Protein AF-A0A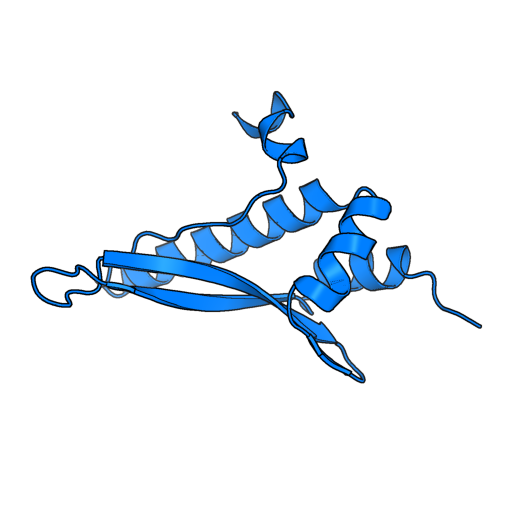535DJ73-F1 (afdb_monomer)

Structure (mmCIF, N/CA/C/O backbone):
data_AF-A0A535DJ73-F1
#
_entry.id   AF-A0A535DJ73-F1
#
loop_
_atom_site.group_PDB
_atom_site.id
_atom_site.type_symbol
_atom_site.label_atom_id
_atom_site.label_alt_id
_atom_site.label_comp_id
_atom_site.label_asym_id
_atom_site.label_entity_id
_atom_site.label_seq_id
_atom_site.pdbx_PDB_ins_code
_atom_site.Cartn_x
_atom_site.Cartn_y
_atom_site.Cartn_z
_atom_site.occupancy
_atom_site.B_iso_or_equiv
_atom_site.auth_seq_id
_atom_site.auth_comp_id
_atom_site.auth_asym_id
_atom_site.auth_atom_id
_atom_site.pdbx_PDB_model_num
ATOM 1 N N . MET A 1 1 ? -24.603 5.935 19.601 1.00 37.97 1 MET A N 1
ATOM 2 C CA . MET A 1 1 ? -23.534 4.985 19.969 1.00 37.97 1 MET A CA 1
ATOM 3 C C . MET A 1 1 ? -22.465 5.109 18.900 1.00 37.97 1 MET A C 1
ATOM 5 O O . MET A 1 1 ? -22.634 4.568 17.818 1.00 37.97 1 MET A O 1
ATOM 9 N N . THR A 1 2 ? -21.465 5.958 19.115 1.00 45.81 2 THR A N 1
ATOM 10 C CA . THR A 1 2 ? -20.381 6.156 18.146 1.00 45.81 2 THR A CA 1
ATOM 11 C C . THR A 1 2 ? -19.441 4.968 18.311 1.00 45.81 2 THR A C 1
ATOM 13 O O . THR A 1 2 ? -18.844 4.828 19.376 1.00 45.81 2 THR A O 1
ATOM 16 N N . LEU A 1 3 ? -19.384 4.065 17.329 1.00 57.22 3 LEU A N 1
ATOM 17 C CA . LEU A 1 3 ? -18.353 3.030 17.304 1.00 57.22 3 LEU A CA 1
ATOM 18 C C . LEU A 1 3 ? -16.986 3.718 17.377 1.00 57.22 3 LEU A C 1
ATOM 20 O O . LEU A 1 3 ? -16.766 4.750 16.739 1.00 57.22 3 LEU A O 1
ATOM 24 N N . ASP A 1 4 ? -16.100 3.188 18.218 1.00 78.94 4 ASP A N 1
ATOM 25 C CA . ASP A 1 4 ? -14.740 3.698 18.337 1.00 78.94 4 ASP A CA 1
ATOM 26 C C . ASP A 1 4 ? -14.063 3.579 16.967 1.00 78.94 4 ASP A C 1
ATOM 28 O O . ASP A 1 4 ? -13.943 2.486 16.410 1.00 78.94 4 ASP A O 1
ATOM 32 N N . VAL A 1 5 ? -13.617 4.710 16.419 1.00 73.81 5 VAL A N 1
ATOM 33 C CA . VAL A 1 5 ? -12.909 4.784 15.135 1.00 73.81 5 VAL A CA 1
ATOM 34 C C . VAL A 1 5 ? -11.707 3.836 15.121 1.00 73.81 5 VAL A C 1
ATOM 36 O O . VAL A 1 5 ? -11.388 3.263 14.082 1.00 73.81 5 VAL A O 1
ATOM 39 N N . ARG A 1 6 ? -11.068 3.601 16.274 1.00 76.88 6 ARG A N 1
ATOM 40 C CA . ARG A 1 6 ? -10.005 2.599 16.403 1.00 76.88 6 ARG A CA 1
ATOM 41 C C . ARG A 1 6 ? -10.508 1.185 16.117 1.00 76.88 6 ARG A C 1
ATOM 43 O O . ARG A 1 6 ? -9.834 0.450 15.400 1.00 76.88 6 ARG A O 1
ATOM 50 N N . PHE A 1 7 ? -11.668 0.816 16.655 1.00 79.19 7 PHE A N 1
ATOM 51 C CA . PHE A 1 7 ? -12.261 -0.501 16.437 1.00 79.19 7 PHE A CA 1
ATOM 52 C C . PHE A 1 7 ? -12.631 -0.696 14.964 1.00 79.19 7 PHE A C 1
ATOM 54 O O . PHE A 1 7 ? -12.251 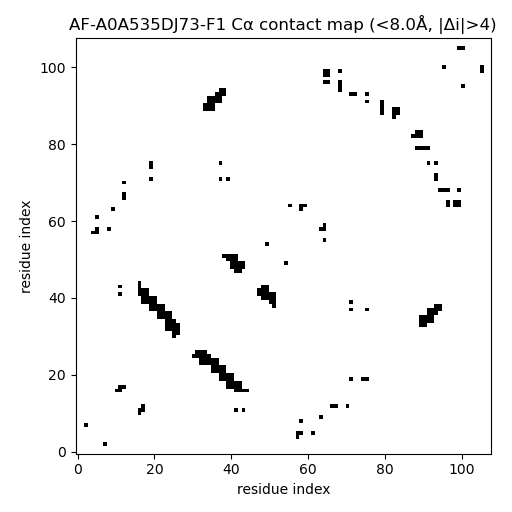-1.707 14.381 1.00 79.19 7 PHE A O 1
ATOM 61 N N . GLU A 1 8 ? -13.280 0.286 14.329 1.00 80.12 8 GLU A N 1
ATOM 62 C CA . GLU A 1 8 ? -13.614 0.207 12.896 1.00 80.12 8 GLU A CA 1
ATOM 63 C C . GLU A 1 8 ? -12.368 0.040 12.015 1.00 80.12 8 GLU A C 1
ATOM 65 O O . GLU A 1 8 ? -12.378 -0.737 11.063 1.00 80.12 8 GLU A O 1
ATOM 70 N N . LEU A 1 9 ? -11.271 0.728 12.344 1.00 80.31 9 LEU A N 1
ATOM 71 C CA . LEU A 1 9 ? -10.021 0.639 11.587 1.00 80.31 9 LEU A CA 1
ATOM 72 C C . LEU A 1 9 ? -9.286 -0.686 11.808 1.00 80.31 9 LEU A C 1
ATOM 74 O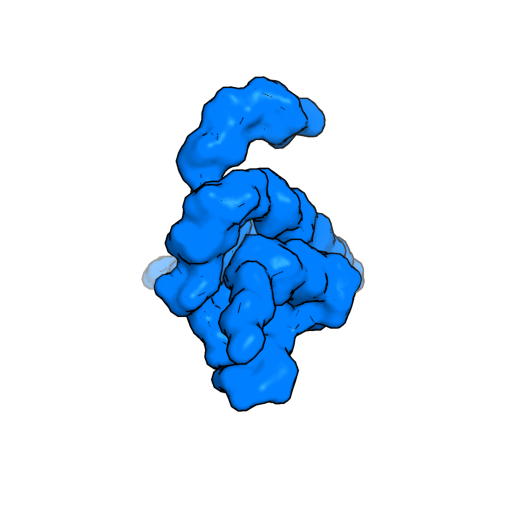 O . LEU A 1 9 ? -8.716 -1.227 10.861 1.00 80.31 9 LEU A O 1
ATOM 78 N N . GLN A 1 10 ? -9.321 -1.242 13.022 1.00 82.12 10 GLN A N 1
ATOM 79 C CA . GLN A 1 10 ? -8.812 -2.593 13.269 1.00 82.12 10 GLN A CA 1
ATOM 80 C C . GLN A 1 10 ? -9.626 -3.636 12.500 1.00 82.12 10 GLN A C 1
ATOM 82 O O . GLN A 1 10 ? -9.036 -4.494 11.844 1.00 82.12 10 GLN A O 1
ATOM 87 N N . GLN A 1 11 ? -10.958 -3.525 12.509 1.00 83.56 11 GLN A N 1
ATOM 88 C CA . GLN A 1 11 ? -11.817 -4.392 11.703 1.00 83.56 11 GLN A CA 1
ATOM 89 C C . GLN A 1 11 ? -11.511 -4.245 10.216 1.00 83.56 11 GLN A C 1
ATOM 91 O O . GLN A 1 11 ? -11.369 -5.245 9.528 1.00 83.56 11 GLN A O 1
ATOM 96 N N . ALA A 1 12 ? -11.292 -3.030 9.712 1.00 80.50 12 ALA A N 1
ATOM 97 C CA . ALA A 1 12 ? -10.972 -2.834 8.302 1.00 80.50 12 ALA A CA 1
ATOM 98 C C . ALA A 1 12 ? -9.696 -3.576 7.856 1.00 80.50 12 ALA A C 1
ATOM 100 O O . ALA A 1 12 ? -9.652 -4.107 6.741 1.00 80.50 12 ALA A O 1
ATOM 101 N N . ILE A 1 13 ? -8.681 -3.634 8.727 1.00 79.81 13 ILE A N 1
ATOM 102 C CA . ILE A 1 13 ? -7.423 -4.361 8.489 1.00 79.81 13 ILE A CA 1
ATOM 103 C C . ILE A 1 13 ? -7.640 -5.885 8.528 1.00 79.81 13 ILE A C 1
ATOM 105 O O . ILE A 1 13 ? -7.023 -6.602 7.740 1.00 79.81 13 ILE A O 1
ATOM 109 N N . VAL A 1 14 ? -8.500 -6.385 9.422 1.00 78.19 14 VAL A N 1
ATOM 110 C CA . VAL A 1 14 ? -8.730 -7.829 9.636 1.00 78.19 14 VAL A CA 1
ATOM 111 C C . VAL A 1 14 ? -9.773 -8.413 8.671 1.00 78.19 14 VAL A C 1
ATOM 113 O O . VAL A 1 14 ? -9.616 -9.533 8.195 1.00 78.19 14 VAL A O 1
ATOM 116 N N . GLU A 1 15 ? -10.816 -7.659 8.332 1.00 80.06 15 GLU A N 1
ATOM 117 C CA . GLU A 1 15 ? -11.980 -8.104 7.553 1.00 80.06 15 GLU A CA 1
ATOM 118 C C . GLU A 1 15 ? -11.856 -7.838 6.037 1.00 80.06 15 GLU A C 1
ATOM 120 O O . GLU A 1 15 ? -12.857 -7.757 5.328 1.00 80.06 15 GLU A O 1
ATOM 125 N N . ASN A 1 16 ? -10.639 -7.681 5.499 1.00 80.00 16 ASN A N 1
ATOM 126 C CA . ASN A 1 16 ? -10.390 -7.447 4.061 1.00 80.00 16 ASN A CA 1
ATOM 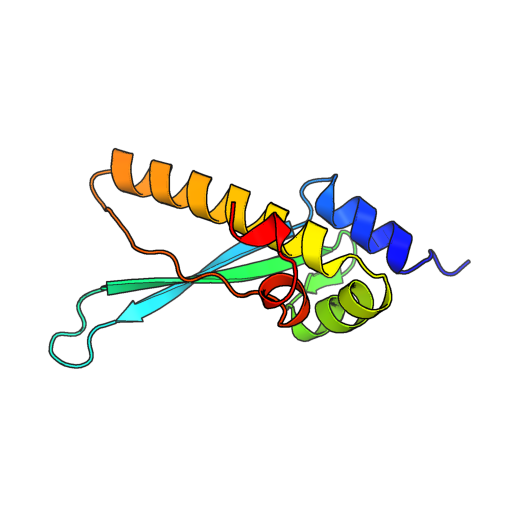127 C C . ASN A 1 16 ? -11.107 -6.214 3.461 1.00 80.00 16 ASN A C 1
ATOM 129 O O . ASN A 1 16 ? -11.355 -6.132 2.247 1.00 80.00 16 ASN A O 1
ATOM 133 N N . GLN A 1 17 ? -11.421 -5.216 4.290 1.00 93.44 17 GLN A N 1
ATOM 134 C CA . GLN A 1 17 ? -12.061 -3.982 3.827 1.00 93.44 17 GLN A CA 1
ATOM 135 C C . GLN A 1 17 ? -11.055 -3.024 3.176 1.00 93.44 17 GLN A C 1
ATOM 137 O O . GLN A 1 17 ? -11.448 -2.077 2.496 1.00 93.44 17 GLN A O 1
ATOM 142 N N . LEU A 1 18 ? -9.757 -3.260 3.341 1.00 94.94 18 LEU A N 1
ATOM 143 C CA . LEU A 1 18 ? -8.715 -2.531 2.631 1.00 94.94 18 LEU A CA 1
ATOM 144 C C . LEU A 1 18 ? -8.438 -3.146 1.250 1.00 94.94 18 LEU A C 1
ATOM 146 O O . LEU A 1 18 ? -8.608 -4.341 1.015 1.00 94.94 18 LEU A O 1
ATOM 150 N N . VAL A 1 19 ? -8.025 -2.302 0.308 1.00 96.31 19 VAL A N 1
ATOM 151 C CA . VAL A 1 19 ? -7.620 -2.684 -1.053 1.00 96.31 19 VAL A CA 1
ATOM 152 C C . VAL A 1 19 ? -6.547 -1.738 -1.565 1.00 96.31 19 VAL A C 1
ATOM 154 O O . VAL A 1 19 ? -6.541 -0.556 -1.225 1.00 96.31 19 VAL A O 1
ATOM 157 N N . LEU A 1 20 ? -5.647 -2.252 -2.402 1.00 97.31 20 LEU A N 1
ATOM 158 C CA . LEU A 1 20 ? -4.679 -1.445 -3.132 1.00 97.31 20 LEU A CA 1
ATOM 159 C C . LEU A 1 20 ? -5.213 -1.097 -4.520 1.00 97.31 20 LEU A C 1
ATOM 161 O O . LEU A 1 20 ? -5.576 -1.971 -5.304 1.00 97.31 20 LEU A O 1
ATOM 165 N N . HIS A 1 21 ? -5.247 0.196 -4.821 1.00 98.00 21 HIS A N 1
ATOM 166 C CA . HIS A 1 21 ? -5.274 0.683 -6.196 1.00 98.00 21 HIS A CA 1
ATOM 167 C C . HIS A 1 21 ? -3.838 0.965 -6.639 1.00 98.00 21 HIS A C 1
ATOM 169 O O . HIS A 1 21 ? -2.987 1.276 -5.808 1.00 98.00 21 HIS A O 1
ATOM 175 N N . TYR A 1 22 ? -3.579 0.889 -7.943 1.00 97.88 22 TYR A N 1
ATOM 176 C CA . TYR A 1 22 ? -2.240 1.068 -8.499 1.00 97.88 22 TYR A CA 1
ATOM 177 C C . TYR A 1 22 ? -2.216 2.232 -9.477 1.00 97.88 22 TYR A C 1
ATOM 179 O O . TYR A 1 22 ? -2.958 2.233 -10.460 1.00 97.8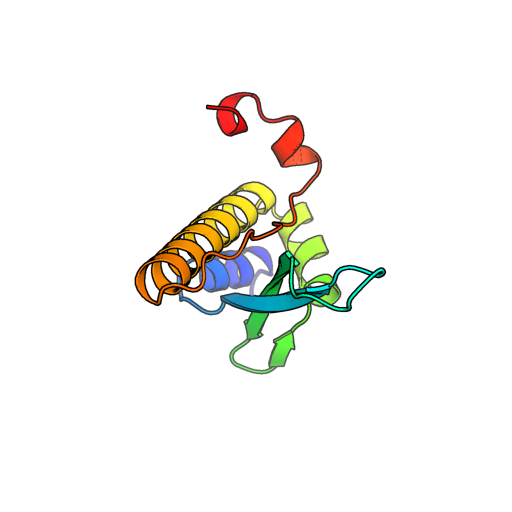8 22 TYR A O 1
ATOM 187 N N . GLN A 1 23 ? -1.368 3.220 -9.204 1.00 98.00 23 GLN A N 1
ATOM 188 C CA . GLN A 1 23 ? -1.150 4.343 -10.106 1.00 98.00 23 GLN A CA 1
ATOM 189 C C . GLN A 1 23 ? 0.109 4.098 -10.950 1.00 98.00 23 GLN A C 1
ATOM 191 O O . GLN A 1 23 ? 1.180 3.899 -10.377 1.00 98.00 23 GLN A O 1
ATOM 196 N N . PRO A 1 24 ? 0.015 4.103 -12.293 1.00 97.25 24 PRO A N 1
ATOM 197 C CA . PRO A 1 24 ? 1.174 3.958 -13.166 1.00 97.25 24 PRO A CA 1
ATOM 198 C C . PRO A 1 24 ? 2.222 5.051 -12.952 1.00 97.25 24 PRO A C 1
ATOM 200 O O . PRO A 1 24 ? 1.904 6.239 -12.970 1.00 97.25 24 PRO A O 1
ATOM 203 N N . ILE A 1 25 ? 3.481 4.639 -12.839 1.00 97.62 25 ILE A N 1
ATOM 204 C CA . ILE A 1 25 ? 4.650 5.509 -12.935 1.00 97.62 25 ILE A CA 1
ATOM 205 C C . ILE A 1 25 ? 5.270 5.236 -14.304 1.00 97.62 25 ILE A C 1
ATOM 207 O O . ILE A 1 25 ? 5.641 4.099 -14.608 1.00 97.62 25 ILE A O 1
ATOM 211 N N . VAL A 1 26 ? 5.360 6.268 -15.144 1.00 97.12 26 VAL A N 1
ATOM 212 C CA . VAL A 1 26 ? 5.848 6.155 -16.526 1.00 97.12 26 VAL A CA 1
ATOM 213 C C . VAL A 1 26 ? 7.125 6.961 -16.736 1.00 97.12 26 VAL A C 1
ATOM 215 O O . VAL A 1 26 ? 7.303 8.038 -16.168 1.00 97.12 26 VAL A O 1
ATOM 218 N N . SER A 1 27 ? 8.015 6.441 -17.575 1.00 96.94 27 SER A N 1
ATOM 219 C CA . SER A 1 27 ? 9.210 7.143 -18.037 1.00 96.94 27 SER A CA 1
ATOM 220 C C . SER A 1 27 ? 8.813 8.376 -18.853 1.00 96.94 27 SER A C 1
ATOM 222 O O . SER A 1 27 ? 8.016 8.296 -19.786 1.00 96.94 27 SER A O 1
ATOM 224 N N . THR A 1 28 ? 9.391 9.535 -18.540 1.00 96.81 28 THR A N 1
ATOM 225 C CA . THR A 1 28 ? 9.133 10.777 -19.290 1.00 96.81 28 THR A CA 1
ATOM 226 C C . THR A 1 28 ? 9.772 10.774 -20.679 1.00 96.81 28 THR A C 1
ATOM 228 O O . THR A 1 28 ? 9.368 11.560 -21.532 1.00 96.81 28 THR A O 1
ATOM 231 N N . ARG A 1 29 ? 10.748 9.887 -20.922 1.00 97.19 29 ARG A N 1
ATOM 232 C CA . ARG A 1 29 ? 11.481 9.788 -22.191 1.00 97.19 29 ARG A CA 1
ATOM 233 C C . ARG A 1 29 ? 10.651 9.121 -23.286 1.00 97.19 29 ARG A C 1
ATOM 235 O O . ARG A 1 29 ? 10.606 9.616 -24.403 1.00 97.19 29 ARG A O 1
ATOM 242 N N . ASP A 1 30 ? 10.035 7.991 -22.963 1.00 96.44 30 ASP A N 1
ATOM 243 C CA . ASP A 1 30 ? 9.409 7.075 -23.926 1.00 96.44 30 ASP A CA 1
ATOM 244 C C . ASP A 1 30 ? 8.008 6.608 -23.499 1.00 96.44 30 ASP A C 1
ATOM 246 O O . ASP A 1 30 ? 7.385 5.814 -24.198 1.00 96.44 30 ASP A O 1
ATOM 250 N N . ARG A 1 31 ? 7.485 7.119 -22.373 1.00 95.81 31 ARG A N 1
ATOM 251 C CA . ARG A 1 31 ? 6.190 6.742 -21.777 1.00 95.81 31 ARG A CA 1
ATOM 252 C C . ARG A 1 31 ? 6.081 5.265 -21.399 1.00 95.81 31 ARG A C 1
ATOM 254 O O . ARG A 1 31 ? 4.976 4.792 -21.132 1.00 95.81 31 ARG A O 1
ATOM 261 N N . ALA A 1 32 ? 7.201 4.546 -21.326 1.00 94.88 32 ALA A N 1
ATOM 262 C CA . ALA A 1 32 ? 7.207 3.170 -20.858 1.00 94.88 32 ALA A CA 1
ATOM 263 C C . ALA A 1 32 ? 6.748 3.101 -19.393 1.00 94.88 32 ALA A C 1
ATOM 265 O O . ALA A 1 32 ? 7.128 3.941 -18.573 1.00 94.88 32 ALA A O 1
ATOM 266 N N . LEU A 1 33 ? 5.939 2.094 -19.057 1.00 95.38 33 LEU A N 1
ATOM 267 C CA . LEU A 1 33 ? 5.567 1.794 -17.675 1.00 95.38 33 LEU A CA 1
ATOM 268 C C . LEU A 1 33 ? 6.807 1.300 -16.922 1.00 95.38 33 LEU A C 1
ATOM 270 O O . LEU A 1 33 ? 7.371 0.272 -17.289 1.00 95.38 33 LEU A O 1
ATOM 274 N N . VAL A 1 34 ? 7.225 2.022 -15.881 1.00 95.31 34 VAL A N 1
ATOM 275 C CA . VAL A 1 34 ? 8.429 1.679 -15.102 1.00 95.31 34 VAL A CA 1
ATOM 276 C C . VAL A 1 34 ? 8.096 1.037 -13.760 1.00 95.31 34 VAL A C 1
ATOM 278 O O . VAL A 1 34 ? 8.826 0.171 -13.285 1.00 95.31 34 VAL A O 1
ATOM 281 N N . ALA A 1 35 ? 6.997 1.460 -13.141 1.00 97.06 35 ALA A N 1
ATOM 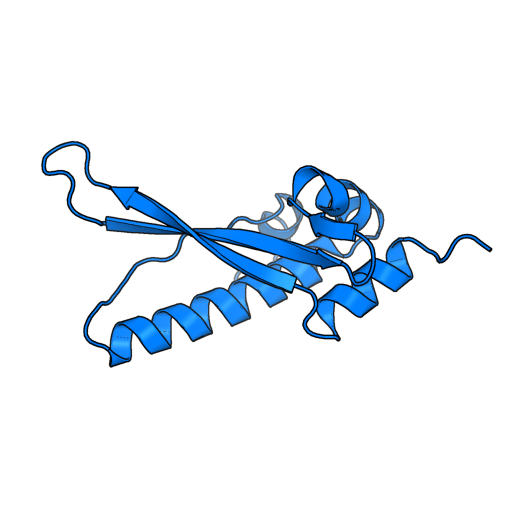282 C CA . ALA A 1 35 ? 6.564 0.999 -11.831 1.00 97.06 35 ALA A CA 1
ATOM 283 C C . ALA A 1 35 ? 5.087 1.345 -11.617 1.00 97.06 35 ALA A C 1
ATOM 285 O O . ALA A 1 35 ? 4.453 2.000 -12.447 1.00 97.06 35 ALA A O 1
ATOM 286 N N . VAL A 1 36 ? 4.552 0.944 -10.472 1.00 98.19 36 VAL A N 1
ATOM 287 C CA . VAL A 1 36 ? 3.266 1.422 -9.968 1.00 98.19 36 VAL A CA 1
ATOM 288 C C . VAL A 1 36 ? 3.400 1.885 -8.525 1.00 98.19 36 VAL A C 1
ATOM 290 O O . VAL A 1 36 ? 4.169 1.317 -7.755 1.00 98.19 36 VAL A O 1
ATOM 293 N N . GLU A 1 37 ? 2.628 2.891 -8.140 1.00 98.19 37 GLU A N 1
ATOM 294 C CA . GLU A 1 37 ? 2.439 3.258 -6.740 1.00 98.19 37 GLU A CA 1
ATOM 295 C C . GLU A 1 37 ? 1.219 2.531 -6.170 1.00 98.19 37 GLU A C 1
ATOM 297 O O . GLU A 1 37 ? 0.121 2.615 -6.725 1.00 98.19 37 GLU A O 1
ATOM 302 N N . ALA A 1 38 ? 1.412 1.820 -5.058 1.00 98.00 38 ALA A N 1
ATOM 303 C CA . ALA A 1 38 ? 0.347 1.199 -4.289 1.00 98.00 38 ALA A CA 1
ATOM 304 C C . ALA A 1 38 ? -0.337 2.239 -3.393 1.00 98.00 38 ALA A C 1
ATOM 306 O O . ALA A 1 38 ? 0.252 2.800 -2.464 1.00 98.00 38 ALA A O 1
ATOM 307 N N . LEU A 1 39 ? -1.619 2.463 -3.659 1.00 97.50 39 LEU A N 1
ATOM 308 C CA . LEU A 1 39 ? -2.447 3.450 -2.990 1.00 97.50 39 LEU A CA 1
ATOM 309 C C . LEU A 1 39 ? -3.588 2.742 -2.264 1.00 97.50 39 LEU A C 1
ATOM 311 O O . LEU A 1 39 ? -4.547 2.275 -2.883 1.00 97.50 39 LEU A O 1
ATOM 315 N N . VAL A 1 40 ? -3.498 2.691 -0.935 1.00 96.38 40 VAL A N 1
ATOM 316 C CA . VAL A 1 40 ? -4.524 2.058 -0.102 1.00 96.38 40 VAL A CA 1
ATOM 317 C C . VAL A 1 40 ? -5.867 2.782 -0.219 1.00 96.38 40 VAL A C 1
ATOM 319 O O . VAL A 1 40 ? -5.946 4.009 -0.328 1.00 96.38 40 VAL A O 1
ATOM 322 N N . ARG A 1 41 ? -6.942 2.005 -0.217 1.00 96.88 41 ARG A N 1
ATOM 323 C CA . ARG A 1 41 ? -8.333 2.441 -0.198 1.00 96.88 41 ARG A CA 1
ATOM 324 C C . ARG A 1 41 ? -9.086 1.614 0.828 1.00 96.88 41 ARG A C 1
ATOM 326 O O . ARG A 1 41 ? -8.827 0.421 0.967 1.00 96.88 41 ARG A O 1
ATOM 333 N N . TRP A 1 42 ? -10.042 2.236 1.502 1.00 95.31 42 TRP A N 1
ATOM 334 C CA . TRP A 1 42 ? -10.941 1.531 2.409 1.00 95.31 42 TRP A CA 1
ATOM 335 C C . TRP A 1 42 ? -12.303 1.365 1.743 1.00 95.31 42 TRP A C 1
ATOM 337 O O . TRP A 1 42 ? -13.003 2.345 1.515 1.00 95.31 42 TRP A O 1
ATOM 347 N N . ARG A 1 43 ? -12.685 0.127 1.422 1.00 94.94 43 ARG A N 1
ATOM 348 C CA . ARG A 1 43 ? -14.054 -0.258 1.053 1.00 94.94 43 ARG A CA 1
ATOM 349 C C . ARG A 1 43 ? -14.918 -0.284 2.309 1.00 94.94 43 ARG A C 1
ATOM 351 O O . ARG A 1 43 ? -15.187 -1.339 2.872 1.00 94.94 43 ARG A O 1
ATOM 358 N N . HIS A 1 44 ? -15.320 0.895 2.762 1.00 92.88 44 HIS A N 1
ATOM 359 C CA . HIS A 1 44 ? -16.169 1.038 3.930 1.00 92.88 44 HIS A CA 1
ATOM 360 C C . HIS A 1 44 ? -17.574 0.486 3.639 1.00 92.88 44 HIS A C 1
ATOM 362 O O . HIS A 1 44 ? -18.163 0.874 2.623 1.00 92.88 44 HIS A O 1
ATOM 368 N N . PRO A 1 45 ? -18.167 -0.322 4.537 1.00 88.69 45 PRO A N 1
ATOM 369 C CA . PRO A 1 45 ? -19.437 -1.010 4.281 1.00 88.69 45 PRO A CA 1
ATOM 370 C C . PRO A 1 45 ? -20.589 -0.060 3.929 1.00 88.69 45 PRO A C 1
ATOM 372 O O . PRO A 1 45 ? -21.418 -0.375 3.085 1.00 88.69 45 PRO A O 1
ATOM 375 N N . THR A 1 46 ? -20.624 1.127 4.541 1.00 90.69 46 THR A N 1
ATOM 376 C CA . THR A 1 46 ? -21.700 2.115 4.333 1.00 90.69 46 THR A CA 1
ATOM 377 C C . THR A 1 46 ? -21.288 3.375 3.572 1.00 90.69 46 THR A C 1
ATOM 379 O O . THR A 1 46 ? -22.154 4.122 3.130 1.00 90.69 46 THR A O 1
ATOM 382 N N . ARG A 1 47 ? -19.982 3.644 3.421 1.00 91.19 47 ARG A N 1
ATOM 383 C CA . ARG A 1 47 ? -19.470 4.897 2.826 1.00 91.19 47 ARG A CA 1
ATOM 384 C C . ARG A 1 47 ? -18.807 4.680 1.463 1.00 91.19 47 ARG A C 1
ATOM 386 O O . ARG A 1 47 ? -18.391 5.643 0.828 1.00 91.19 47 ARG A O 1
ATOM 393 N N . GLY A 1 48 ? -18.717 3.430 1.010 1.00 93.25 48 GLY A N 1
ATOM 394 C CA . GLY A 1 48 ? -18.043 3.079 -0.232 1.00 93.25 48 GLY A CA 1
ATOM 395 C C . GLY A 1 48 ? -16.524 3.203 -0.120 1.00 93.25 48 GLY A C 1
ATOM 396 O O . GLY A 1 48 ? -15.942 2.992 0.941 1.00 93.25 48 GLY A O 1
ATOM 397 N N . ILE A 1 49 ? -15.872 3.505 -1.242 1.00 95.56 49 ILE A N 1
ATOM 398 C CA . ILE A 1 49 ? -14.410 3.569 -1.332 1.00 95.56 49 ILE A CA 1
ATOM 399 C C . ILE A 1 49 ? -13.910 4.910 -0.790 1.00 95.56 49 ILE A C 1
ATOM 401 O O . ILE A 1 49 ? -14.117 5.952 -1.410 1.00 95.56 49 ILE A O 1
ATOM 405 N N . LEU A 1 50 ? -13.190 4.873 0.329 1.00 95.69 50 LEU A N 1
ATOM 406 C CA . LEU A 1 50 ? -12.591 6.047 0.956 1.00 95.69 50 LEU A CA 1
ATOM 407 C C . LEU A 1 50 ? -11.105 6.179 0.586 1.00 95.69 50 LEU A C 1
ATOM 409 O O . LEU A 1 50 ? -10.364 5.185 0.617 1.00 95.69 50 LEU A O 1
ATOM 413 N N . PRO A 1 51 ? -10.639 7.397 0.248 1.00 95.62 51 PRO A N 1
ATOM 414 C CA . PRO A 1 51 ? -9.227 7.680 0.042 1.00 95.62 51 PRO A CA 1
ATOM 415 C C . PRO A 1 51 ? -8.469 7.748 1.380 1.00 95.62 51 PRO A C 1
ATOM 417 O O . PRO A 1 51 ? -9.074 8.013 2.422 1.00 95.62 51 PRO A O 1
ATOM 420 N N . PRO A 1 52 ? -7.134 7.581 1.361 1.00 94.00 52 PRO A N 1
ATOM 421 C CA . PRO A 1 52 ? -6.307 7.565 2.569 1.00 94.00 52 PRO A CA 1
ATOM 422 C C . PRO A 1 52 ? -6.450 8.836 3.410 1.00 94.00 52 PRO A C 1
ATOM 424 O O . PRO A 1 52 ? -6.482 8.751 4.634 1.00 94.00 52 PRO A O 1
ATOM 427 N N . SER A 1 53 ? -6.644 10.002 2.787 1.00 94.06 53 SER A N 1
ATOM 428 C CA . SER A 1 53 ? -6.840 11.276 3.494 1.00 94.06 53 SER A CA 1
ATOM 429 C C . SER A 1 53 ? -8.023 11.280 4.471 1.00 94.06 53 SER A C 1
ATOM 431 O O . SER A 1 53 ? -8.028 12.073 5.407 1.00 94.06 53 SER A O 1
ATOM 433 N N . GLN A 1 54 ? -9.010 10.396 4.291 1.00 94.19 54 GLN A N 1
ATOM 434 C CA . GLN A 1 54 ? -10.184 10.323 5.162 1.00 94.19 54 GLN A CA 1
ATOM 435 C C . GLN A 1 54 ? -10.017 9.391 6.366 1.00 94.19 54 GLN A C 1
ATOM 437 O O . GLN A 1 54 ? -10.816 9.479 7.297 1.00 94.19 54 GLN A O 1
ATOM 442 N N . PHE A 1 55 ? -9.021 8.499 6.374 1.00 92.19 55 PHE A N 1
ATOM 443 C CA . PHE A 1 55 ? -8.885 7.499 7.441 1.00 92.19 55 PHE A CA 1
ATOM 444 C C . PHE A 1 55 ? -7.473 7.359 8.013 1.00 92.19 55 PHE A C 1
ATOM 446 O O . PHE A 1 55 ? -7.342 7.047 9.195 1.00 92.19 55 PHE A O 1
ATOM 453 N N . VAL A 1 56 ? -6.422 7.651 7.242 1.00 91.06 56 VAL A N 1
ATOM 454 C CA . VAL A 1 56 ? -5.029 7.548 7.707 1.00 91.06 56 VAL A CA 1
ATOM 455 C C . VAL A 1 56 ? -4.759 8.437 8.931 1.00 91.06 56 VAL A C 1
ATOM 457 O O . VAL A 1 56 ? -4.256 7.898 9.912 1.00 91.06 56 VAL A O 1
ATOM 460 N N . PRO A 1 57 ? -5.192 9.717 8.999 1.00 90.69 57 PRO A N 1
ATOM 461 C CA . PRO A 1 57 ? -4.952 10.536 10.195 1.00 90.69 57 PRO A CA 1
ATOM 462 C C . PRO A 1 57 ? -5.639 10.014 11.467 1.00 90.69 57 PRO A C 1
ATOM 464 O O . PRO A 1 57 ? -5.221 10.309 12.587 1.00 90.69 57 PRO A O 1
ATOM 467 N N . ALA A 1 58 ? -6.749 9.286 11.330 1.00 90.00 58 ALA A N 1
ATOM 468 C CA . ALA A 1 58 ? -7.404 8.643 12.467 1.00 90.00 58 ALA A CA 1
ATOM 469 C C . ALA A 1 58 ? -6.677 7.355 12.877 1.00 90.00 58 ALA A C 1
ATOM 471 O O . ALA A 1 58 ? -6.511 7.096 14.065 1.00 90.00 58 ALA A O 1
ATOM 472 N N . LEU A 1 59 ? -6.197 6.597 11.893 1.00 89.44 59 LEU A N 1
ATOM 473 C CA . LEU A 1 59 ? -5.422 5.373 12.067 1.00 89.44 59 LEU A CA 1
ATOM 474 C C . LEU A 1 59 ? -4.068 5.637 12.743 1.00 89.44 59 LEU A C 1
ATOM 476 O O . LEU A 1 59 ? -3.687 4.906 13.656 1.00 89.44 59 LEU A O 1
ATOM 480 N N . GLU A 1 60 ? -3.382 6.711 12.357 1.00 88.19 60 GLU A N 1
ATOM 481 C CA . GLU A 1 60 ? -2.140 7.169 12.991 1.00 88.19 60 GLU A CA 1
ATOM 482 C C . GLU A 1 60 ? -2.371 7.549 14.457 1.00 88.19 60 GLU A C 1
ATOM 484 O O . GLU A 1 60 ? -1.701 7.024 15.342 1.00 88.19 60 GLU A O 1
ATOM 489 N N . ARG A 1 61 ? -3.400 8.361 14.749 1.00 88.25 61 ARG A N 1
ATOM 490 C CA . ARG A 1 61 ? -3.779 8.699 16.136 1.00 88.25 61 ARG A CA 1
ATOM 491 C C . ARG A 1 61 ? -4.173 7.478 16.969 1.00 88.25 61 ARG A C 1
ATOM 493 O O . ARG A 1 61 ? -4.028 7.503 18.187 1.00 88.25 61 ARG A O 1
ATOM 500 N N . ALA A 1 62 ? -4.667 6.422 16.327 1.00 87.62 62 ALA A N 1
ATOM 501 C CA . ALA A 1 62 ? -5.001 5.154 16.968 1.00 87.62 62 ALA A CA 1
ATOM 502 C C . ALA A 1 62 ? -3.785 4.224 17.177 1.00 87.62 62 ALA A C 1
ATOM 504 O O . ALA A 1 62 ? -3.950 3.137 17.734 1.00 87.62 62 ALA A O 1
ATOM 505 N N . GLY A 1 63 ? -2.583 4.623 16.741 1.00 87.00 63 GLY A N 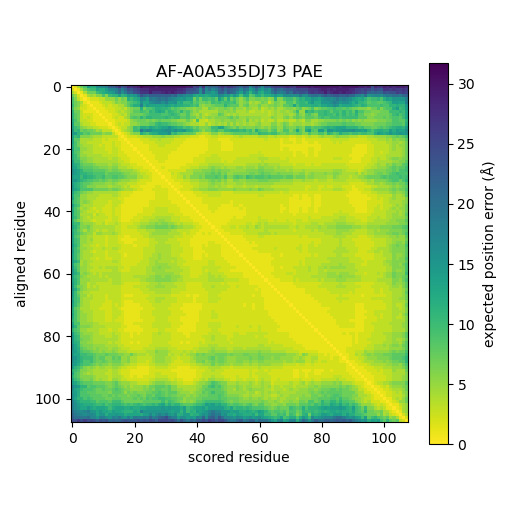1
ATOM 506 C CA . GLY A 1 63 ? -1.355 3.832 16.864 1.00 87.00 63 GLY A CA 1
ATOM 507 C C . GLY A 1 63 ? -1.284 2.633 15.914 1.00 87.00 63 GLY A C 1
ATOM 508 O O . GLY A 1 63 ? -0.529 1.697 16.161 1.00 87.00 63 GLY A O 1
ATOM 509 N N . LEU A 1 64 ? -2.075 2.635 14.839 1.00 88.56 64 LEU A N 1
ATOM 510 C CA . LEU A 1 64 ? -2.222 1.499 13.919 1.00 88.56 64 LEU A CA 1
ATOM 511 C C . LEU A 1 64 ? -1.369 1.635 12.646 1.00 88.56 64 LEU A C 1
ATOM 513 O O . LEU A 1 64 ? -1.459 0.798 11.749 1.00 88.56 64 LEU A O 1
ATOM 517 N N . ALA A 1 65 ? -0.534 2.677 12.540 1.00 88.12 65 ALA A N 1
ATOM 518 C CA . ALA A 1 65 ? 0.261 2.962 11.340 1.00 88.12 65 ALA A CA 1
ATOM 519 C C . ALA A 1 65 ? 1.133 1.768 10.914 1.00 88.12 65 ALA A C 1
ATOM 521 O O . ALA A 1 65 ? 1.216 1.437 9.733 1.00 88.12 65 ALA A O 1
ATOM 522 N N . ARG A 1 66 ? 1.727 1.064 11.886 1.00 88.00 66 ARG A N 1
ATOM 523 C CA . ARG A 1 66 ? 2.515 -0.152 11.643 1.00 88.00 66 ARG A CA 1
ATOM 524 C C . ARG A 1 66 ? 1.685 -1.286 11.054 1.00 88.00 66 ARG A C 1
ATOM 526 O O . ARG A 1 66 ? 2.133 -1.920 10.101 1.00 88.00 66 ARG A O 1
ATOM 533 N N . ASP A 1 67 ? 0.490 -1.518 11.581 1.00 88.44 67 ASP A N 1
ATOM 534 C CA . ASP A 1 67 ? -0.382 -2.593 11.109 1.00 88.44 67 ASP A CA 1
ATOM 535 C C . ASP A 1 67 ? -0.846 -2.332 9.675 1.00 88.44 67 ASP A C 1
ATOM 537 O O . ASP A 1 67 ? -0.816 -3.242 8.843 1.00 88.44 67 ASP A O 1
ATOM 541 N N . LEU A 1 68 ? -1.170 -1.072 9.358 1.00 89.75 68 LEU A N 1
ATOM 542 C CA . LEU A 1 68 ? -1.479 -0.648 7.995 1.00 89.75 68 LEU A CA 1
ATOM 543 C C . LEU A 1 68 ? -0.290 -0.863 7.056 1.00 89.75 68 LEU A C 1
ATOM 545 O O . LEU A 1 68 ? -0.455 -1.485 6.012 1.00 89.75 68 LEU A O 1
ATOM 549 N N . THR A 1 69 ? 0.906 -0.392 7.418 1.00 90.12 69 THR A N 1
ATOM 550 C CA . THR A 1 69 ? 2.102 -0.539 6.575 1.00 90.12 69 THR A CA 1
ATOM 551 C C . THR A 1 69 ? 2.419 -2.012 6.308 1.00 90.12 69 THR A C 1
ATOM 553 O O . THR A 1 69 ? 2.683 -2.387 5.167 1.00 90.12 69 THR A O 1
ATOM 556 N N . LEU A 1 70 ? 2.336 -2.876 7.325 1.00 90.38 70 LEU A N 1
ATOM 557 C CA . LEU A 1 70 ? 2.540 -4.317 7.153 1.00 90.38 70 LEU A CA 1
ATOM 558 C C . LEU A 1 70 ? 1.465 -4.952 6.265 1.00 90.38 70 LEU A C 1
ATOM 560 O O . LEU A 1 70 ? 1.782 -5.823 5.456 1.00 90.38 70 LEU A O 1
ATOM 564 N N . TRP A 1 71 ? 0.207 -4.527 6.397 1.00 92.62 71 TRP A N 1
ATOM 565 C CA . TRP A 1 71 ? -0.871 -4.975 5.518 1.00 92.62 71 TRP A CA 1
ATOM 566 C C . TRP A 1 71 ? -0.610 -4.558 4.063 1.00 92.62 71 TRP A C 1
ATOM 568 O O . TRP A 1 71 ? -0.617 -5.412 3.179 1.00 92.62 71 TRP A O 1
ATOM 578 N N . VAL A 1 72 ? -0.268 -3.287 3.821 1.00 94.31 72 VAL A N 1
ATOM 579 C CA . VAL A 1 72 ? 0.035 -2.768 2.477 1.00 94.31 72 VAL A CA 1
ATOM 580 C C . VAL A 1 72 ? 1.224 -3.504 1.858 1.00 94.31 72 VAL A C 1
ATOM 582 O O . VAL A 1 72 ? 1.155 -3.883 0.692 1.00 94.31 72 VAL A O 1
ATOM 585 N N . LEU A 1 73 ? 2.294 -3.751 2.620 1.00 94.06 73 LEU A N 1
ATOM 586 C CA . LEU A 1 73 ? 3.458 -4.497 2.136 1.00 94.06 73 LEU A CA 1
ATOM 587 C C . LEU A 1 73 ? 3.102 -5.927 1.729 1.00 94.06 73 LEU A C 1
ATOM 589 O O . LEU A 1 73 ? 3.510 -6.364 0.654 1.00 94.06 73 LEU A O 1
ATOM 593 N N . ARG A 1 74 ? 2.341 -6.651 2.560 1.00 94.31 74 ARG A N 1
ATOM 594 C CA . ARG A 1 74 ? 1.910 -8.021 2.240 1.00 94.31 74 ARG A CA 1
ATOM 595 C C . ARG A 1 74 ? 1.129 -8.065 0.930 1.00 94.31 74 ARG A C 1
ATOM 597 O O . ARG A 1 74 ? 1.463 -8.864 0.057 1.00 94.31 74 ARG A O 1
ATOM 604 N N . GLU A 1 75 ? 0.153 -7.176 0.768 1.00 95.81 75 GLU A N 1
ATOM 605 C CA . GLU A 1 75 ? -0.664 -7.112 -0.447 1.00 95.81 75 GLU A CA 1
ATOM 606 C C . GLU A 1 75 ? 0.150 -6.688 -1.677 1.00 95.81 75 GLU A C 1
ATOM 608 O O . GLU A 1 75 ? 0.041 -7.306 -2.736 1.00 95.81 75 GLU A O 1
ATOM 613 N N . ALA A 1 76 ? 1.029 -5.691 -1.541 1.00 96.75 76 ALA A N 1
ATOM 614 C CA . ALA A 1 76 ? 1.889 -5.224 -2.627 1.00 96.75 76 ALA A CA 1
ATOM 615 C C . ALA A 1 76 ? 2.871 -6.311 -3.100 1.00 96.75 76 ALA A C 1
ATOM 617 O O . ALA A 1 76 ? 3.060 -6.497 -4.304 1.00 96.75 76 ALA A O 1
ATOM 618 N N . ILE A 1 77 ? 3.472 -7.061 -2.168 1.00 96.44 77 ILE A N 1
ATOM 619 C CA . ILE A 1 77 ? 4.371 -8.183 -2.477 1.00 96.44 77 ILE A CA 1
ATOM 620 C C . ILE A 1 77 ? 3.596 -9.317 -3.153 1.00 96.44 77 ILE A C 1
ATOM 622 O O . ILE A 1 77 ? 4.051 -9.842 -4.172 1.00 96.44 77 ILE A O 1
ATOM 626 N N . SER A 1 78 ? 2.420 -9.666 -2.623 1.00 96.62 78 SER A N 1
ATOM 627 C CA . SER A 1 78 ? 1.539 -10.682 -3.208 1.00 96.62 78 SER A CA 1
ATOM 628 C C . SER A 1 78 ? 1.178 -10.329 -4.655 1.00 96.62 78 SER A C 1
ATOM 630 O O . SER A 1 78 ? 1.396 -11.126 -5.571 1.00 96.62 78 SER A O 1
ATOM 632 N N . GLN A 1 79 ? 0.739 -9.091 -4.897 1.00 97.38 79 GLN A N 1
ATOM 633 C CA . GLN A 1 79 ? 0.395 -8.623 -6.237 1.00 97.38 79 GLN A CA 1
ATOM 634 C C . GLN A 1 79 ? 1.610 -8.576 -7.178 1.00 97.38 79 GLN A C 1
ATOM 636 O O . GLN A 1 79 ? 1.504 -8.974 -8.339 1.00 97.38 79 GLN A O 1
ATOM 641 N N . SER A 1 80 ? 2.777 -8.142 -6.691 1.00 96.94 80 SER A N 1
ATOM 642 C CA . SER A 1 80 ? 4.015 -8.141 -7.482 1.00 96.94 80 SER A CA 1
ATOM 643 C C . SER A 1 80 ? 4.419 -9.557 -7.909 1.00 96.94 80 SER A C 1
ATOM 645 O O . SER A 1 80 ? 4.830 -9.770 -9.053 1.00 96.94 80 SER A O 1
ATOM 647 N N . ALA A 1 81 ? 4.233 -10.556 -7.039 1.00 96.81 81 ALA A N 1
ATOM 648 C CA . ALA A 1 81 ? 4.480 -11.956 -7.376 1.00 96.81 81 ALA A CA 1
ATOM 649 C C . ALA A 1 81 ? 3.529 -12.472 -8.470 1.00 96.81 81 ALA A C 1
ATOM 651 O O . ALA A 1 81 ? 3.977 -13.192 -9.368 1.00 96.81 81 ALA A O 1
ATOM 652 N N . VAL A 1 82 ? 2.252 -12.067 -8.443 1.00 97.44 82 VAL A N 1
ATOM 653 C CA . VAL A 1 82 ? 1.286 -12.374 -9.513 1.00 97.44 82 VAL A CA 1
ATOM 654 C C . VAL A 1 82 ? 1.760 -11.793 -10.844 1.00 97.44 82 VAL A C 1
ATOM 656 O O . VAL A 1 82 ? 1.915 -12.537 -11.808 1.00 97.44 82 VAL A O 1
ATOM 659 N N . TRP A 1 83 ? 2.096 -10.502 -10.892 1.00 96.69 83 TRP A N 1
ATOM 660 C CA . TRP A 1 83 ? 2.569 -9.871 -12.129 1.00 96.69 83 TRP A CA 1
ATOM 661 C C . TRP A 1 83 ? 3.873 -10.477 -12.651 1.00 96.69 83 TRP A C 1
ATOM 663 O O . TRP A 1 83 ? 4.034 -10.682 -13.855 1.00 96.69 83 TRP A O 1
ATOM 673 N N . LYS A 1 84 ? 4.792 -10.851 -11.753 1.00 96.56 84 LYS A N 1
ATOM 674 C CA . LYS A 1 84 ? 6.014 -11.573 -12.124 1.00 96.56 84 LYS A CA 1
ATOM 675 C C . LYS A 1 84 ? 5.699 -12.923 -12.777 1.00 96.56 84 LYS A C 1
ATOM 677 O O . LYS A 1 84 ? 6.319 -13.258 -13.786 1.00 96.56 84 LYS A O 1
ATOM 682 N N . ARG A 1 85 ? 4.750 -13.691 -12.228 1.00 97.06 85 ARG A N 1
ATOM 683 C CA . ARG A 1 85 ? 4.300 -14.972 -12.802 1.00 97.06 85 ARG A CA 1
ATOM 684 C C . ARG A 1 85 ? 3.672 -14.780 -14.182 1.00 97.06 85 ARG A C 1
ATOM 686 O O . ARG A 1 85 ? 3.939 -15.571 -15.083 1.00 97.06 85 ARG A O 1
ATOM 693 N N . ASP A 1 86 ? 2.938 -13.690 -14.364 1.00 96.50 86 ASP A N 1
ATOM 694 C CA . ASP A 1 86 ? 2.267 -13.345 -15.619 1.00 96.50 86 ASP A CA 1
ATOM 695 C C . ASP A 1 86 ? 3.222 -12.682 -16.642 1.00 96.50 86 ASP A C 1
ATOM 697 O O . ASP A 1 86 ? 2.791 -12.128 -17.652 1.00 96.50 86 ASP A O 1
ATOM 701 N N . ARG A 1 87 ? 4.544 -12.771 -16.408 1.00 95.38 87 ARG A N 1
ATOM 702 C CA . ARG A 1 87 ? 5.633 -12.227 -17.244 1.00 95.38 87 ARG A CA 1
ATOM 703 C C . ARG A 1 87 ? 5.599 -10.706 -17.423 1.00 95.38 87 ARG A C 1
ATOM 705 O O . ARG A 1 87 ? 6.130 -10.185 -18.401 1.00 95.38 87 ARG A O 1
ATOM 712 N N . GLN A 1 88 ? 5.040 -9.994 -16.451 1.00 93.06 88 GLN A N 1
ATOM 713 C CA . GLN A 1 88 ? 5.008 -8.534 -16.387 1.00 93.06 88 GLN A CA 1
ATOM 714 C C . GLN A 1 88 ? 5.635 -8.055 -15.070 1.00 93.06 88 GLN A C 1
ATOM 716 O O . GLN A 1 88 ? 4.935 -7.520 -14.217 1.00 93.06 88 GLN A O 1
ATOM 721 N N . PRO A 1 89 ? 6.940 -8.275 -14.826 1.00 93.06 89 PRO A N 1
ATOM 722 C CA . PRO A 1 89 ? 7.551 -7.857 -13.569 1.00 93.06 89 PRO A CA 1
ATOM 723 C C . PRO A 1 89 ? 7.453 -6.332 -13.416 1.00 93.06 89 PRO A C 1
ATOM 725 O O . PRO A 1 89 ? 8.063 -5.585 -14.176 1.00 93.06 89 PRO A O 1
ATOM 728 N N . LEU A 1 90 ? 6.688 -5.885 -12.419 1.00 94.81 90 LEU A N 1
ATOM 729 C CA . LEU A 1 90 ? 6.497 -4.473 -12.100 1.00 94.81 90 LEU A CA 1
ATOM 730 C C . LEU A 1 90 ? 7.029 -4.171 -10.704 1.00 94.81 90 LEU A C 1
ATOM 732 O O . LEU A 1 90 ? 6.690 -4.848 -9.727 1.00 94.81 90 LEU A O 1
ATOM 736 N N . ALA A 1 91 ? 7.851 -3.127 -10.620 1.00 95.81 91 ALA A N 1
ATOM 737 C CA . ALA A 1 91 ? 8.233 -2.538 -9.348 1.00 95.81 91 ALA A CA 1
ATOM 738 C C . ALA A 1 91 ? 7.014 -1.860 -8.706 1.00 95.81 91 ALA A C 1
ATOM 740 O O . ALA A 1 91 ? 6.229 -1.199 -9.392 1.00 95.81 91 ALA A O 1
ATOM 741 N N . VAL A 1 92 ? 6.873 -2.014 -7.389 1.00 97.94 92 VAL A N 1
ATOM 742 C CA . VAL A 1 92 ? 5.766 -1.441 -6.614 1.00 97.94 92 VAL A CA 1
ATOM 743 C C . VAL A 1 92 ? 6.328 -0.492 -5.568 1.00 97.94 92 VAL A C 1
ATOM 745 O O . VAL A 1 92 ? 7.056 -0.915 -4.672 1.00 97.94 92 VAL A O 1
ATOM 748 N N . ALA A 1 93 ? 5.995 0.790 -5.684 1.00 97.12 93 ALA A N 1
ATOM 749 C CA . ALA A 1 93 ? 6.264 1.786 -4.659 1.00 97.12 93 ALA A CA 1
ATOM 750 C C . ALA A 1 93 ? 5.172 1.715 -3.585 1.00 97.12 93 ALA A C 1
ATOM 752 O O . ALA A 1 93 ? 3.983 1.684 -3.902 1.00 97.12 93 ALA A O 1
ATOM 753 N N . VAL A 1 94 ? 5.574 1.683 -2.317 1.00 95.19 94 VAL A N 1
ATOM 754 C CA . VAL A 1 94 ? 4.671 1.590 -1.165 1.00 95.19 94 VAL A CA 1
ATOM 755 C C . VAL A 1 94 ? 4.851 2.818 -0.283 1.00 95.19 94 VAL A C 1
ATOM 757 O O . VAL A 1 94 ? 5.974 3.188 0.055 1.00 95.19 94 VAL A O 1
ATOM 760 N N . ASN A 1 95 ? 3.734 3.428 0.109 1.00 90.94 95 ASN A N 1
ATOM 761 C CA . ASN A 1 95 ? 3.719 4.519 1.076 1.00 90.94 95 ASN A CA 1
ATOM 762 C C . ASN A 1 95 ? 3.896 3.982 2.499 1.00 90.94 95 ASN A C 1
ATOM 764 O O . ASN A 1 95 ? 3.266 2.994 2.877 1.00 90.94 95 ASN A O 1
ATOM 768 N N . MET A 1 96 ? 4.718 4.661 3.297 1.00 85.31 96 MET A N 1
ATOM 769 C CA . MET A 1 96 ? 4.972 4.299 4.689 1.00 85.31 96 MET A CA 1
ATOM 770 C C . MET A 1 96 ? 4.969 5.530 5.592 1.00 85.31 96 MET A C 1
ATOM 772 O O . MET A 1 96 ? 5.440 6.599 5.199 1.00 85.31 96 MET A O 1
ATOM 776 N N . SER A 1 97 ? 4.469 5.368 6.819 1.00 81.75 97 SER A N 1
ATOM 777 C CA . SER A 1 97 ? 4.534 6.427 7.827 1.00 81.75 97 SER A CA 1
ATOM 778 C C . SER A 1 97 ? 5.992 6.688 8.246 1.00 81.75 97 SER A C 1
ATOM 780 O O . SER A 1 97 ? 6.771 5.734 8.391 1.00 81.75 97 SER A O 1
ATOM 782 N N . PRO A 1 98 ? 6.378 7.952 8.518 1.00 81.69 98 PRO A N 1
ATOM 783 C CA . PRO A 1 98 ? 7.677 8.282 9.106 1.00 81.69 98 PRO A CA 1
ATOM 784 C C . PRO A 1 98 ? 7.972 7.534 10.412 1.00 81.69 98 PRO A C 1
ATOM 786 O O . PRO A 1 98 ? 9.135 7.285 10.730 1.00 81.69 98 PRO A O 1
ATOM 789 N N . GLU A 1 99 ? 6.940 7.154 11.166 1.00 80.38 99 GLU A N 1
ATOM 790 C CA . GLU A 1 99 ? 7.079 6.371 12.396 1.00 80.38 99 GLU A CA 1
ATOM 791 C C . GLU A 1 99 ? 7.631 4.970 12.106 1.00 80.38 99 GLU A C 1
ATOM 793 O O . GLU A 1 99 ? 8.511 4.493 12.821 1.00 80.38 99 GLU A O 1
ATOM 798 N N . ASN A 1 100 ? 7.207 4.341 11.003 1.00 79.88 100 ASN A N 1
ATOM 799 C CA . ASN A 1 100 ? 7.724 3.033 10.596 1.00 79.88 100 ASN A CA 1
ATOM 800 C C . ASN A 1 100 ? 9.181 3.096 10.132 1.00 79.88 100 ASN A C 1
ATOM 802 O O . ASN A 1 100 ? 9.929 2.154 10.365 1.00 79.88 100 ASN A O 1
ATOM 806 N N . LEU A 1 101 ? 9.617 4.212 9.538 1.00 79.50 101 LEU A N 1
ATOM 807 C CA . LEU A 1 101 ? 11.026 4.413 9.171 1.00 79.50 101 LEU A CA 1
ATOM 808 C C . LEU A 1 101 ? 11.958 4.482 10.388 1.00 79.50 101 LEU A C 1
ATOM 810 O O . LEU A 1 101 ? 13.156 4.210 10.260 1.00 79.50 101 LEU A O 1
ATOM 814 N N . ARG A 1 102 ? 11.421 4.876 11.547 1.00 81.50 102 ARG A N 1
ATOM 815 C CA . ARG A 1 102 ? 12.157 4.989 12.811 1.00 81.50 102 ARG A CA 1
ATOM 816 C C . ARG A 1 102 ? 12.129 3.704 13.637 1.00 81.50 102 ARG A C 1
ATOM 818 O O . ARG A 1 102 ? 12.955 3.580 14.534 1.00 81.50 102 ARG A O 1
ATOM 825 N N . ASP A 1 103 ? 11.227 2.766 13.339 1.00 76.62 103 ASP A N 1
ATOM 826 C CA . ASP A 1 103 ? 11.139 1.468 14.016 1.00 76.62 103 ASP A CA 1
ATOM 827 C C . ASP A 1 103 ? 12.346 0.578 13.631 1.00 76.62 103 ASP A C 1
ATOM 829 O O . ASP A 1 103 ? 12.456 0.150 12.475 1.00 76.62 103 ASP A O 1
ATOM 833 N N . PRO A 1 104 ? 13.259 0.251 14.571 1.00 74.06 104 PRO A N 1
ATOM 834 C CA . PRO A 1 104 ? 14.418 -0.599 14.292 1.00 74.06 104 PRO A CA 1
ATOM 835 C C . PRO A 1 104 ? 14.036 -2.011 13.832 1.00 74.06 104 PRO A C 1
ATOM 837 O O . PRO A 1 104 ? 14.817 -2.660 13.132 1.00 74.06 104 PRO A O 1
ATOM 840 N N . HIS A 1 105 ? 12.845 -2.486 14.205 1.00 73.25 105 HIS A N 1
ATOM 841 C CA . HIS A 1 105 ? 12.334 -3.803 13.838 1.00 73.25 105 HIS A CA 1
ATOM 842 C C . HIS A 1 105 ? 11.692 -3.832 12.451 1.00 73.25 105 HIS A C 1
ATOM 844 O O . HIS A 1 105 ? 11.403 -4.912 11.952 1.00 73.25 105 HIS A O 1
ATOM 850 N N . PHE A 1 106 ? 11.482 -2.680 11.810 1.00 70.12 106 PHE A N 1
ATOM 851 C CA . PHE A 1 106 ? 10.959 -2.622 10.445 1.00 70.12 106 PHE A CA 1
ATOM 852 C C . PHE A 1 106 ? 12.032 -2.924 9.384 1.00 70.12 106 PHE A C 1
ATOM 854 O O . PHE A 1 106 ? 11.715 -3.306 8.264 1.00 70.12 106 PHE A O 1
ATOM 861 N N . ARG A 1 107 ? 13.318 -2.758 9.722 1.00 57.66 107 ARG A N 1
ATOM 862 C CA . ARG A 1 107 ? 14.451 -2.949 8.795 1.00 57.66 107 ARG A CA 1
ATOM 863 C C . ARG A 1 107 ? 14.928 -4.397 8.644 1.00 57.66 107 ARG A C 1
ATOM 865 O O . ARG A 1 107 ? 15.882 -4.614 7.899 1.00 57.66 107 ARG A O 1
ATOM 872 N N . ARG A 1 108 ? 14.360 -5.350 9.381 1.00 45.72 108 ARG A N 1
ATOM 873 C CA . ARG A 1 108 ? 14.831 -6.740 9.421 1.00 45.72 108 ARG A CA 1
ATOM 874 C C . ARG A 1 108 ? 13.765 -7.706 8.948 1.00 45.72 108 ARG A C 1
ATOM 876 O O . ARG A 1 108 ? 12.605 -7.534 9.374 1.00 45.72 108 ARG A O 1
#

Sequence (108 aa):
MTLDVRFELQQAIVENQLVLHYQPIVSTRDRALVAVEALVRWRHPTRGILPPSQFVPALERAGLARDLTLWVLREAISQSAVWKRDRQPLAVAVNMSPENLRDPHFRR

Foldseek 3Di:
DDDQLLVLVVCQLVVVQKDWDWAFDADPPPRHGAATETFIWGCDVPPGTHGCVVRVVVCVVSVNQVSVQVSSVVNQVVVQVVCVVVVNRHHYHYDHDPVLVVPPV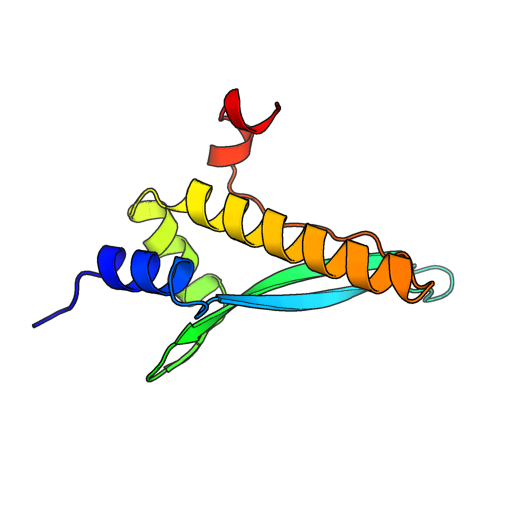NVD

Mean predicted aligned error: 5.07 Å

Nearest PDB structures (foldseek):
  2r6o-assembly1_A  TM=9.504E-01  e=6.420E-09  Thiobacillus denitrificans ATCC 25259
  3s83-assembly1_A  TM=9.304E-01  e=1.020E-08  Caulobacter vibrioides
  3sy8-assembly1_B  TM=9.012E-01  e=1.867E-07  Pseudomonas aeruginosa P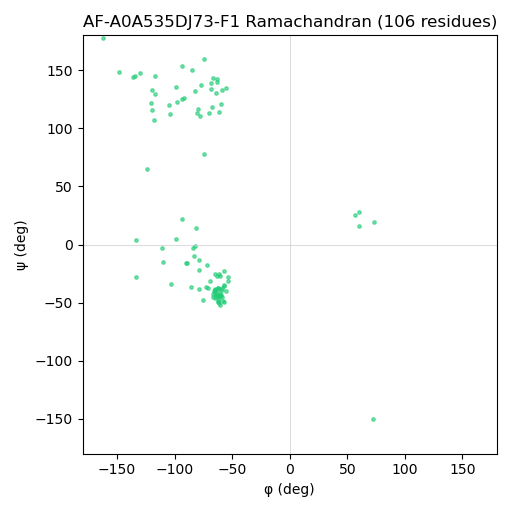AO1
  3u2e-assembly1_B  TM=9.288E-01  e=3.861E-07  Caulobacter vibrioides CB15
  3sy8-assembly1_A  TM=9.009E-01  e=3.167E-07  Pseudomonas aeruginosa PAO1

pLDDT: mean 88.84, std 11.4, range [37.97, 98.19]

Secondary structure (DSSP, 8-state):
----HHHHHHHHHHTT-EEEEEEEEE-TTT--EEEEEEEEEEEETTTEEE-GGGTHHHHHHTT-HHHHHHHHHHHHHHHHHHHHHTT---EEEE---HHHHH-GGGG-

Solvent-accessible surface area (backbone atoms only — not comparable to full-atom values): 6411 Å² total; per-residue (Å²): 135,82,75,55,66,58,57,57,52,53,44,31,70,72,69,67,26,52,47,75,45,73,46,82,37,57,40,90,89,76,62,46,81,64,33,28,38,51,42,62,31,37,52,40,96,86,75,44,78,39,56,48,88,80,46,48,72,58,36,48,77,58,71,39,51,62,60,51,39,54,50,52,49,52,52,52,50,54,52,35,53,52,33,42,74,72,74,48,74,50,51,73,47,73,75,72,60,75,68,52,77,68,38,79,73,69,81,107

Radius of gyration: 15.53 Å; Cα contacts (8 Å, |Δi|>4): 135; chains: 1; bounding box: 38×26×44 Å